Protein AF-A0AAW8TT75-F1 (afdb_monomer)

Organism: NCBI:txid57732

pLDDT: mean 72.16, std 9.44, range [48.59, 88.0]

Secondary structure (DSSP, 8-state):
-EEEEEEEEEEEEE-TT-SSPEEEEEEEEEES--GGG---HHHHHGGGS-TT-EEEEEEEEEEEEEE--

Structure (mmCIF, N/CA/C/O backbone):
data_AF-A0AAW8TT75-F1
#
_entry.id   AF-A0AAW8TT75-F1
#
loop_
_atom_site.group_PDB
_atom_site.id
_atom_site.type_symbol
_atom_site.label_atom_id
_atom_site.label_alt_id
_atom_site.label_comp_id
_atom_site.label_asym_id
_atom_site.label_entity_id
_atom_site.label_seq_id
_atom_site.pdbx_PDB_ins_code
_atom_site.Cartn_x
_atom_site.Cartn_y
_atom_site.Cartn_z
_atom_site.occupancy
_atom_site.B_iso_or_equiv
_atom_site.auth_seq_id
_atom_site.auth_comp_id
_atom_site.auth_asym_id
_atom_site.auth_atom_id
_atom_site.pdbx_PDB_model_num
ATOM 1 N N . MET A 1 1 ? 19.109 0.465 -22.458 1.00 53.84 1 MET A N 1
ATOM 2 C CA . MET A 1 1 ? 18.085 1.121 -21.609 1.00 53.84 1 MET A CA 1
ATOM 3 C C . MET A 1 1 ? 17.712 0.214 -20.442 1.00 53.84 1 MET A C 1
ATOM 5 O O . MET A 1 1 ? 17.055 -0.800 -20.648 1.00 53.84 1 MET A O 1
ATOM 9 N N . LYS A 1 2 ? 18.173 0.534 -19.229 1.00 54.75 2 LYS A N 1
ATOM 10 C CA . LYS A 1 2 ? 17.722 -0.133 -17.998 1.00 54.75 2 LYS A CA 1
ATOM 11 C C . LYS A 1 2 ? 16.586 0.708 -17.418 1.00 54.75 2 LYS A C 1
ATOM 13 O O . LYS A 1 2 ? 16.832 1.840 -17.015 1.00 54.75 2 LYS A O 1
ATOM 18 N N . ALA A 1 3 ? 15.362 0.186 -17.435 1.00 60.66 3 ALA A N 1
ATOM 19 C CA . ALA A 1 3 ? 14.242 0.820 -16.750 1.00 60.66 3 ALA A CA 1
ATOM 20 C C . ALA A 1 3 ? 14.369 0.549 -15.244 1.00 60.66 3 ALA A C 1
ATOM 22 O O . ALA A 1 3 ? 14.593 -0.594 -14.836 1.00 60.66 3 ALA A O 1
ATOM 23 N N . HIS A 1 4 ? 14.294 1.593 -14.427 1.00 66.25 4 HIS A N 1
ATOM 24 C CA . HIS A 1 4 ? 14.118 1.478 -12.987 1.00 66.25 4 HIS A CA 1
ATOM 25 C C . HIS A 1 4 ? 12.678 1.844 -12.666 1.00 66.25 4 HIS A C 1
ATOM 27 O O . HIS A 1 4 ? 12.218 2.928 -13.018 1.00 66.25 4 HIS A O 1
ATOM 33 N N . LEU A 1 5 ? 11.975 0.907 -12.047 1.00 66.31 5 LEU A N 1
ATOM 34 C CA . LEU A 1 5 ? 10.552 1.007 -11.801 1.00 66.31 5 LEU A CA 1
ATOM 35 C C . LEU A 1 5 ? 10.316 0.871 -10.307 1.00 66.31 5 LEU A C 1
ATOM 37 O O . LEU A 1 5 ? 10.677 -0.147 -9.714 1.00 66.31 5 LEU A O 1
ATOM 41 N N . GLU A 1 6 ? 9.777 1.919 -9.702 1.00 71.06 6 GLU A N 1
ATOM 42 C CA . GLU A 1 6 ? 9.521 2.006 -8.271 1.00 71.06 6 GLU A CA 1
ATOM 43 C C . GLU A 1 6 ? 8.037 2.285 -8.040 1.00 71.06 6 GLU A C 1
ATOM 45 O O . GLU A 1 6 ? 7.481 3.256 -8.554 1.00 71.06 6 GLU A O 1
ATOM 50 N N . THR A 1 7 ? 7.404 1.451 -7.225 1.00 68.31 7 THR A N 1
ATOM 51 C CA . THR A 1 7 ? 6.038 1.651 -6.749 1.00 68.31 7 THR A CA 1
ATOM 52 C C . THR A 1 7 ? 6.069 1.784 -5.238 1.00 68.31 7 THR A C 1
ATOM 54 O O . THR A 1 7 ? 6.663 0.962 -4.538 1.00 68.31 7 THR A O 1
ATOM 57 N N . SER A 1 8 ? 5.429 2.826 -4.724 1.00 75.88 8 SER A N 1
ATOM 58 C CA . SER A 1 8 ? 5.289 3.086 -3.297 1.00 75.88 8 SER A CA 1
ATOM 59 C C . SER A 1 8 ? 3.818 3.107 -2.923 1.00 75.88 8 SER A C 1
ATOM 61 O O . SER A 1 8 ? 3.002 3.739 -3.590 1.00 75.88 8 SER A O 1
ATOM 63 N N . PHE A 1 9 ? 3.485 2.425 -1.838 1.00 77.06 9 PHE A N 1
ATOM 64 C CA . PHE A 1 9 ? 2.135 2.283 -1.332 1.00 77.06 9 PHE A CA 1
ATOM 65 C C . PHE A 1 9 ? 2.075 2.696 0.129 1.00 77.06 9 PHE A C 1
ATOM 67 O O . PHE A 1 9 ? 2.690 2.069 0.991 1.00 77.06 9 PHE A O 1
ATOM 74 N N . GLY A 1 10 ? 1.341 3.766 0.410 1.00 81.44 10 GLY A N 1
ATOM 75 C CA . GLY A 1 10 ? 1.078 4.260 1.751 1.00 81.44 10 GLY A CA 1
ATOM 76 C C . GLY A 1 10 ? -0.369 4.008 2.158 1.00 81.44 10 GLY A C 1
ATOM 77 O O . GLY A 1 10 ? -1.287 4.429 1.457 1.00 81.44 10 GLY A O 1
ATOM 78 N N . VAL A 1 11 ? -0.574 3.403 3.327 1.00 80.44 11 VAL A N 1
ATOM 79 C CA . VAL A 1 11 ? -1.900 3.211 3.930 1.00 80.44 11 VAL A CA 1
ATOM 80 C C . VAL A 1 11 ? -1.960 3.897 5.280 1.00 80.44 11 VAL A C 1
ATOM 82 O O . VAL A 1 11 ? -1.067 3.732 6.113 1.00 80.44 11 VAL A O 1
ATOM 85 N N . MET A 1 12 ? -3.037 4.645 5.501 1.00 85.31 12 MET A N 1
ATOM 86 C CA . MET A 1 12 ? -3.406 5.148 6.820 1.00 85.31 12 MET A CA 1
ATOM 87 C C . MET A 1 12 ? -4.438 4.207 7.436 1.00 85.31 12 MET A C 1
ATOM 89 O O . MET A 1 12 ? -5.544 4.048 6.910 1.00 85.31 12 MET A O 1
ATOM 93 N N . ILE A 1 13 ? -4.077 3.596 8.557 1.00 85.06 13 ILE A N 1
ATOM 94 C CA . ILE A 1 13 ? -4.888 2.595 9.247 1.00 85.06 13 ILE A CA 1
ATOM 95 C C . ILE A 1 13 ? -5.363 3.179 10.574 1.00 85.06 13 ILE A C 1
ATOM 97 O O . ILE A 1 13 ? -4.552 3.644 11.378 1.00 85.06 13 ILE A O 1
ATOM 101 N N . GLN A 1 14 ? -6.670 3.141 10.821 1.00 87.06 14 GLN A N 1
ATOM 102 C CA . GLN A 1 14 ? -7.229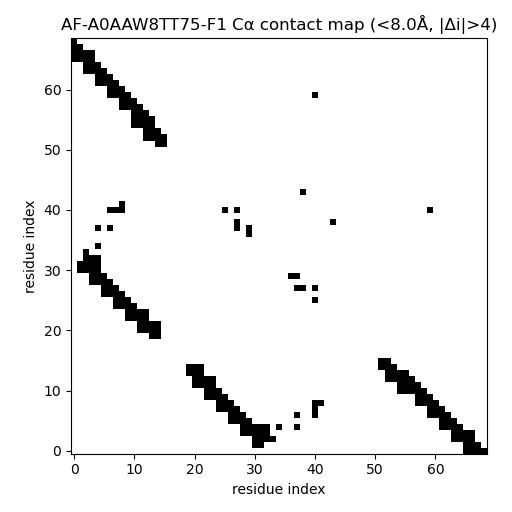 3.465 12.127 1.00 87.06 14 GLN A CA 1
ATOM 103 C C . GLN A 1 14 ? -7.209 2.212 13.009 1.00 87.06 14 GLN A C 1
ATOM 105 O O . GLN A 1 14 ? -7.929 1.247 12.753 1.00 87.06 14 GLN A O 1
ATOM 110 N N . VAL A 1 15 ? -6.373 2.235 14.049 1.00 85.88 15 VAL A N 1
ATOM 111 C CA . VAL A 1 15 ? -6.274 1.157 15.043 1.00 85.88 15 VAL A CA 1
ATOM 112 C C . VAL A 1 15 ? -7.357 1.362 16.112 1.00 85.88 15 VAL A C 1
ATOM 114 O O . VAL A 1 15 ? -7.504 2.486 16.615 1.00 85.88 15 VAL A O 1
ATOM 117 N N . PRO A 1 16 ? -8.121 0.322 16.492 1.00 85.44 16 PRO A N 1
ATOM 118 C CA . PRO A 1 16 ? -9.078 0.416 17.589 1.00 85.44 16 PRO A CA 1
ATOM 119 C C . PRO A 1 16 ? -8.410 0.849 18.898 1.00 85.44 16 PRO A C 1
ATOM 121 O O . PRO A 1 16 ? -7.453 0.236 19.361 1.00 85.44 16 PRO A O 1
ATOM 124 N N . GLY A 1 17 ? -8.932 1.908 19.517 1.00 88.00 17 GLY A N 1
ATOM 125 C CA . GLY A 1 17 ? -8.404 2.437 20.778 1.00 88.00 17 GLY A CA 1
ATOM 126 C C . GLY A 1 17 ? -7.244 3.426 20.632 1.00 88.00 17 GLY A C 1
ATOM 127 O O . GLY A 1 17 ? -6.897 4.078 21.617 1.00 88.00 17 GLY A O 1
ATOM 128 N N . GLU A 1 18 ? -6.696 3.623 19.429 1.00 86.50 18 GLU A N 1
ATOM 129 C CA . GLU A 1 18 ? -5.718 4.682 19.186 1.00 86.50 18 GLU A CA 1
ATOM 130 C C . GLU A 1 18 ? -6.378 5.974 18.712 1.00 86.50 18 GLU A C 1
ATOM 132 O O . GLU A 1 18 ? -7.275 5.990 17.871 1.00 86.50 18 GLU A O 1
ATOM 137 N N . LYS A 1 19 ? -5.905 7.100 19.250 1.00 87.62 19 LYS A N 1
ATOM 138 C CA . LYS A 1 19 ? -6.434 8.422 18.901 1.00 87.62 19 LYS A CA 1
ATOM 139 C C . LYS A 1 19 ? -6.037 8.862 17.490 1.00 87.62 19 LYS A C 1
ATOM 141 O O . LYS A 1 19 ? -6.756 9.649 16.883 1.00 87.62 19 LYS A O 1
ATOM 146 N N . ASN A 1 20 ? -4.886 8.404 17.002 1.00 87.19 20 ASN A N 1
ATOM 147 C CA . ASN A 1 20 ? -4.321 8.835 15.731 1.00 87.19 20 ASN A CA 1
ATOM 148 C C . ASN A 1 20 ? -4.175 7.634 14.786 1.00 87.19 20 ASN A C 1
ATOM 150 O O . ASN A 1 20 ? -3.785 6.564 15.250 1.00 87.19 20 ASN A O 1
ATOM 154 N N . PRO A 1 21 ? -4.419 7.805 13.477 1.00 84.50 21 PRO A N 1
ATOM 155 C CA . PRO A 1 21 ? -4.144 6.764 12.498 1.00 84.50 21 PRO A CA 1
ATOM 156 C C . PRO A 1 21 ? -2.642 6.482 12.380 1.00 84.50 21 PRO A C 1
ATOM 158 O O . PRO A 1 21 ? -1.814 7.396 12.445 1.00 84.50 21 PRO A O 1
ATOM 161 N N . VAL A 1 22 ? -2.295 5.224 12.127 1.00 85.81 22 VAL A N 1
ATOM 162 C CA . VAL A 1 22 ? -0.919 4.780 11.883 1.00 85.81 22 VAL A CA 1
ATOM 163 C C . VAL A 1 22 ? -0.668 4.718 10.379 1.00 85.81 22 VAL A C 1
ATOM 165 O O . VAL A 1 22 ? -1.483 4.184 9.627 1.00 85.81 22 VAL A O 1
ATOM 168 N N . LYS A 1 23 ? 0.474 5.251 9.930 1.00 85.94 23 LYS A N 1
ATOM 169 C CA . LYS A 1 23 ? 0.913 5.149 8.533 1.00 85.94 23 LYS A CA 1
ATOM 170 C C . LYS A 1 23 ? 1.791 3.915 8.342 1.00 85.94 23 LYS A C 1
ATOM 172 O O . LYS A 1 23 ? 2.831 3.805 8.987 1.00 85.94 23 LYS A O 1
ATOM 177 N N . GLN A 1 24 ? 1.428 3.043 7.408 1.00 81.19 24 GLN A N 1
ATOM 178 C CA . GLN A 1 24 ? 2.301 1.979 6.905 1.00 81.19 24 GLN A CA 1
ATOM 179 C C . GLN A 1 24 ? 2.684 2.278 5.458 1.00 81.19 24 GLN A C 1
ATOM 181 O O . GLN A 1 24 ? 1.871 2.796 4.698 1.00 81.19 24 GLN A O 1
ATOM 186 N N . THR A 1 25 ? 3.942 2.029 5.092 1.00 79.69 25 THR A N 1
ATOM 187 C CA . THR A 1 25 ? 4.445 2.253 3.728 1.00 79.69 25 THR A CA 1
ATOM 188 C C . THR A 1 25 ? 5.154 0.997 3.238 1.00 79.69 25 THR A C 1
ATOM 190 O O . THR A 1 25 ? 5.979 0.441 3.961 1.00 79.69 25 THR A O 1
ATOM 193 N N . MET A 1 26 ? 4.839 0.563 2.023 1.00 76.06 26 MET A N 1
ATOM 194 C CA . MET A 1 26 ? 5.489 -0.534 1.315 1.00 76.06 26 MET A CA 1
ATOM 195 C C . MET A 1 26 ? 6.074 0.008 0.013 1.00 76.06 26 MET A C 1
ATOM 197 O O . MET A 1 26 ? 5.416 0.779 -0.675 1.00 76.06 26 MET A O 1
ATOM 201 N N . ASN A 1 27 ? 7.301 -0.385 -0.318 1.00 75.81 27 ASN A N 1
ATOM 202 C CA . ASN A 1 27 ? 7.957 0.006 -1.563 1.00 75.81 27 ASN A CA 1
ATOM 203 C C . ASN A 1 27 ? 8.364 -1.258 -2.319 1.00 75.81 27 ASN A C 1
ATOM 205 O O . ASN A 1 27 ? 8.946 -2.166 -1.723 1.00 75.81 27 ASN A O 1
ATOM 209 N N . ASN A 1 28 ? 8.080 -1.300 -3.615 1.00 70.31 28 ASN A N 1
ATOM 210 C CA . ASN A 1 28 ? 8.532 -2.336 -4.529 1.00 70.31 28 ASN A CA 1
ATOM 211 C C . ASN A 1 28 ? 9.355 -1.686 -5.641 1.00 70.31 28 ASN A C 1
ATOM 213 O O . ASN A 1 28 ? 8.880 -0.771 -6.305 1.00 70.31 28 ASN A O 1
ATOM 217 N N . GLY A 1 29 ? 10.592 -2.143 -5.819 1.00 69.44 29 GLY A N 1
ATOM 218 C CA . GLY A 1 29 ? 11.512 -1.621 -6.824 1.00 69.44 29 GLY A CA 1
ATOM 219 C C . GLY A 1 29 ? 12.042 -2.751 -7.692 1.00 69.44 29 GLY A C 1
ATOM 220 O O . GLY A 1 29 ? 12.616 -3.707 -7.169 1.00 69.44 29 GLY A O 1
ATOM 221 N N . ILE A 1 30 ? 11.882 -2.638 -9.009 1.00 70.00 30 ILE A N 1
ATOM 222 C CA . ILE A 1 30 ? 12.356 -3.627 -9.980 1.00 70.00 30 ILE A CA 1
ATOM 223 C C . ILE A 1 30 ? 13.364 -2.955 -10.909 1.00 70.00 30 ILE A C 1
ATOM 225 O O . ILE A 1 30 ? 13.144 -1.861 -11.435 1.00 70.00 30 ILE A O 1
ATOM 229 N N . GLN A 1 31 ? 14.513 -3.605 -11.095 1.00 67.44 31 GLN A N 1
ATOM 230 C CA . GLN A 1 31 ? 15.564 -3.128 -11.985 1.00 67.44 31 GLN A CA 1
ATOM 231 C C . GLN A 1 31 ? 15.566 -3.952 -13.274 1.00 67.44 31 GLN A C 1
ATOM 233 O O . GLN A 1 31 ? 15.838 -5.148 -13.2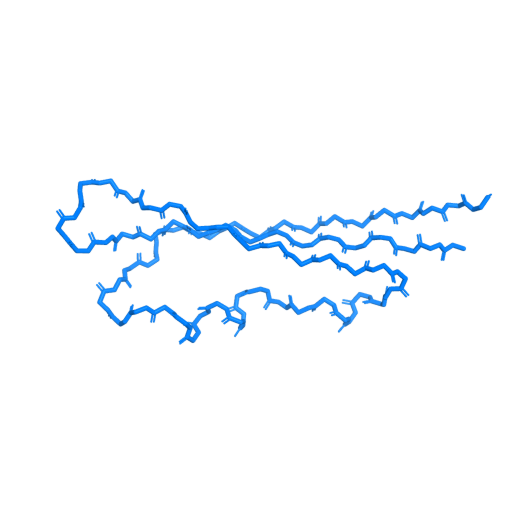48 1.00 67.44 31 GLN A O 1
ATOM 238 N N . GLY A 1 32 ? 15.300 -3.300 -14.407 1.00 61.81 32 GLY A N 1
ATOM 239 C CA . GLY A 1 32 ? 15.279 -3.936 -15.726 1.00 61.81 32 GLY A CA 1
ATOM 240 C C . GLY A 1 32 ? 14.041 -4.791 -16.007 1.00 61.81 32 GLY A C 1
ATOM 241 O O . GLY A 1 32 ? 14.064 -5.542 -16.978 1.00 61.81 32 GLY A O 1
ATOM 242 N N . GLY A 1 33 ? 13.002 -4.681 -15.175 1.00 60.72 33 GLY A N 1
ATOM 243 C CA . GLY A 1 33 ? 11.739 -5.389 -15.358 1.00 60.72 33 GLY A CA 1
ATOM 244 C C . GLY A 1 33 ? 10.758 -4.655 -16.271 1.00 60.72 33 GLY A C 1
ATOM 245 O O . GLY A 1 33 ? 10.895 -3.453 -16.513 1.00 60.72 33 GLY A O 1
ATOM 246 N N . GLY A 1 34 ? 9.782 -5.387 -16.799 1.00 62.66 34 GLY A N 1
ATOM 247 C CA . GLY A 1 34 ? 8.668 -4.816 -17.563 1.00 62.66 34 GLY A CA 1
ATOM 248 C C . GLY A 1 34 ? 7.592 -4.215 -16.651 1.00 62.66 34 GLY A C 1
ATOM 249 O O . GLY A 1 34 ? 7.454 -4.632 -15.507 1.00 62.66 34 GLY A O 1
ATOM 250 N N . GLU A 1 35 ? 6.778 -3.285 -17.164 1.00 59.78 35 GLU A N 1
ATOM 251 C CA . GLU A 1 35 ? 5.656 -2.676 -16.413 1.00 59.78 35 GLU A CA 1
ATOM 252 C C . GLU A 1 35 ? 4.695 -3.725 -15.821 1.00 59.78 35 GLU A C 1
ATOM 254 O O . GLU A 1 35 ? 4.201 -3.574 -14.710 1.00 59.78 35 GLU A O 1
ATOM 259 N N . ASN A 1 36 ? 4.520 -4.857 -16.509 1.00 65.00 36 ASN A N 1
ATOM 260 C CA . ASN A 1 36 ? 3.678 -5.971 -16.057 1.00 65.00 36 ASN A CA 1
ATOM 261 C C . ASN A 1 36 ? 4.255 -6.755 -14.859 1.00 65.00 36 ASN A C 1
ATOM 263 O O . ASN A 1 36 ? 3.580 -7.640 -14.338 1.00 65.00 36 ASN A O 1
ATOM 267 N N . GLU A 1 37 ? 5.507 -6.502 -14.469 1.00 61.12 37 GLU A N 1
ATOM 268 C CA . GLU A 1 37 ? 6.150 -7.138 -13.313 1.00 61.12 37 GLU A CA 1
ATOM 269 C C . GLU A 1 37 ? 5.963 -6.322 -12.027 1.00 61.12 37 GLU A C 1
ATOM 271 O O . GLU A 1 37 ? 6.245 -6.832 -10.940 1.00 61.12 37 GLU A O 1
ATOM 276 N N . ILE A 1 38 ? 5.443 -5.089 -12.117 1.00 62.16 38 ILE A N 1
ATOM 277 C CA . ILE A 1 38 ? 4.985 -4.364 -10.934 1.00 62.16 38 ILE A CA 1
ATOM 278 C C . ILE A 1 38 ? 3.788 -5.110 -10.350 1.00 62.16 38 ILE A C 1
ATOM 280 O O . ILE A 1 38 ? 2.715 -5.176 -10.947 1.00 62.16 38 ILE A O 1
ATOM 284 N N . LEU A 1 39 ? 3.955 -5.639 -9.143 1.00 65.19 39 LEU A N 1
ATOM 285 C CA . LEU A 1 39 ? 2.824 -6.087 -8.344 1.00 65.19 39 LEU A CA 1
ATOM 286 C C . LEU A 1 39 ? 2.056 -4.861 -7.847 1.00 65.19 39 LEU A C 1
ATOM 288 O O . LEU A 1 39 ? 2.649 -4.001 -7.190 1.00 65.19 39 LEU A O 1
ATOM 292 N N . GLY A 1 40 ? 0.747 -4.814 -8.107 1.00 65.19 40 GLY A N 1
ATOM 293 C CA . GLY A 1 40 ? -0.148 -3.862 -7.456 1.00 65.19 40 GLY A CA 1
ATOM 294 C C . GLY A 1 40 ? -0.046 -4.047 -5.946 1.00 65.19 40 GLY A C 1
ATOM 295 O O . GLY A 1 40 ? -0.383 -5.105 -5.408 1.00 65.19 40 GLY A O 1
ATOM 296 N N . LEU A 1 41 ? 0.478 -3.046 -5.242 1.00 66.94 41 LEU A N 1
ATOM 297 C CA . LEU A 1 41 ? 0.830 -3.200 -3.829 1.00 66.94 41 LEU A CA 1
ATOM 298 C C . LEU A 1 41 ? -0.416 -3.385 -2.949 1.00 66.94 41 LEU A C 1
ATOM 300 O O . LEU A 1 41 ? -0.350 -4.052 -1.915 1.00 66.94 41 LEU A O 1
ATOM 304 N N . MET A 1 42 ? -1.571 -2.895 -3.409 1.00 65.81 42 MET A N 1
ATOM 305 C CA . MET A 1 42 ? -2.887 -3.179 -2.827 1.00 65.81 42 MET A CA 1
ATOM 306 C C . MET A 1 42 ? -3.233 -4.672 -2.807 1.00 65.81 42 MET A C 1
ATOM 308 O O . MET A 1 42 ? -3.773 -5.150 -1.810 1.00 65.81 42 MET A O 1
ATOM 312 N N . ASP A 1 43 ? -2.915 -5.415 -3.869 1.00 69.62 43 ASP A N 1
ATOM 313 C CA . ASP A 1 43 ? -3.265 -6.837 -3.980 1.00 69.62 43 ASP A CA 1
ATOM 314 C C . ASP A 1 43 ? -2.479 -7.689 -2.973 1.00 69.62 43 ASP A C 1
ATOM 316 O O . ASP A 1 43 ? -2.963 -8.712 -2.487 1.00 69.62 43 ASP A O 1
ATOM 320 N N . VAL A 1 44 ? -1.277 -7.232 -2.608 1.00 70.06 44 VAL A N 1
ATOM 321 C CA . VAL A 1 44 ? -0.446 -7.836 -1.559 1.00 70.06 44 VAL A CA 1
ATOM 322 C C . VAL A 1 44 ? -0.910 -7.399 -0.168 1.00 70.06 44 VAL A C 1
ATOM 324 O O . VAL A 1 44 ? -0.941 -8.204 0.762 1.00 70.06 44 VAL A O 1
ATOM 327 N N . PHE A 1 45 ? -1.267 -6.125 -0.006 1.00 70.88 45 PHE A N 1
ATOM 328 C CA . PHE A 1 45 ? -1.548 -5.538 1.302 1.00 70.88 45 PHE A CA 1
ATOM 329 C C . PHE A 1 45 ? -2.963 -5.830 1.815 1.00 70.88 45 PHE A C 1
ATOM 331 O O . PHE A 1 45 ? -3.144 -6.096 3.003 1.00 70.88 45 PHE A O 1
ATOM 338 N N . GLY A 1 46 ? -3.967 -5.818 0.936 1.00 72.31 46 GLY A N 1
ATOM 339 C CA . GLY A 1 46 ? -5.377 -6.031 1.277 1.00 72.31 46 GLY A CA 1
ATOM 340 C C . GLY A 1 46 ? -5.631 -7.296 2.110 1.00 72.31 46 GLY A C 1
ATOM 341 O O . GLY A 1 46 ? -6.282 -7.205 3.151 1.00 72.31 46 GLY A O 1
ATOM 342 N N . PRO A 1 47 ? -5.083 -8.466 1.727 1.00 78.12 47 PRO A N 1
ATOM 343 C CA . PRO A 1 47 ? -5.228 -9.703 2.498 1.00 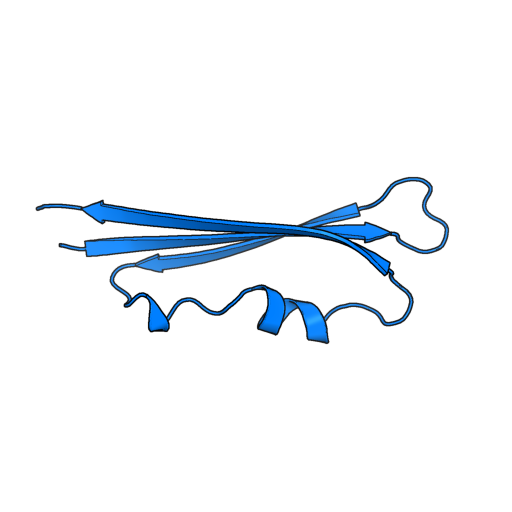78.12 47 PRO A CA 1
ATOM 344 C C . PRO A 1 47 ? -4.505 -9.716 3.856 1.00 78.12 47 PRO A C 1
ATOM 346 O O . PRO A 1 47 ? -4.840 -10.540 4.707 1.00 78.12 47 PRO A O 1
ATOM 349 N N . LEU A 1 48 ? -3.504 -8.852 4.059 1.00 73.12 48 LEU A N 1
ATOM 350 C CA . LEU A 1 48 ? -2.697 -8.790 5.285 1.00 73.12 48 LEU A CA 1
ATOM 351 C C . LEU A 1 48 ? -3.300 -7.870 6.355 1.00 73.12 48 LEU A C 1
ATOM 353 O O . LEU A 1 48 ? -2.825 -7.861 7.493 1.00 73.12 48 LEU A O 1
ATOM 357 N N . LEU A 1 49 ? -4.338 -7.104 6.015 1.00 75.38 49 LEU A N 1
ATOM 358 C CA . LEU A 1 49 ? -4.985 -6.197 6.952 1.00 75.38 49 LEU A CA 1
ATOM 359 C C . LEU A 1 49 ? -5.764 -6.959 8.037 1.00 75.38 49 LEU A C 1
ATOM 361 O O . LEU A 1 49 ? -6.589 -7.826 7.724 1.00 75.38 49 LEU A O 1
ATOM 365 N N . PRO A 1 50 ? -5.556 -6.623 9.323 1.00 76.75 50 PRO A N 1
ATOM 366 C CA . PRO A 1 50 ? -6.372 -7.164 10.399 1.00 76.75 50 PRO A CA 1
ATOM 367 C C . PRO A 1 50 ? -7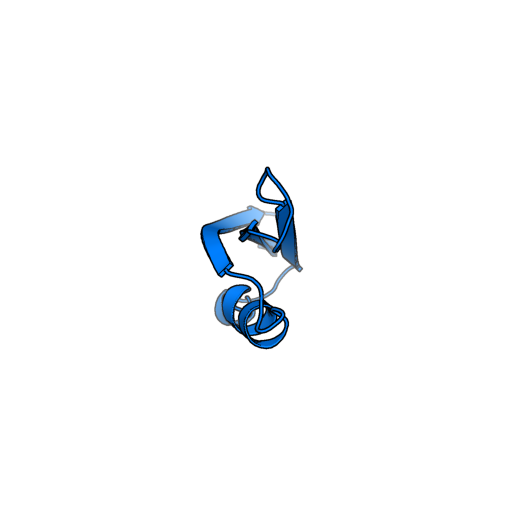.848 -6.778 10.221 1.00 76.75 50 PRO A C 1
ATOM 369 O O . PRO A 1 50 ? -8.171 -5.647 9.864 1.00 76.75 50 PRO A O 1
ATOM 372 N N . LYS A 1 51 ? -8.761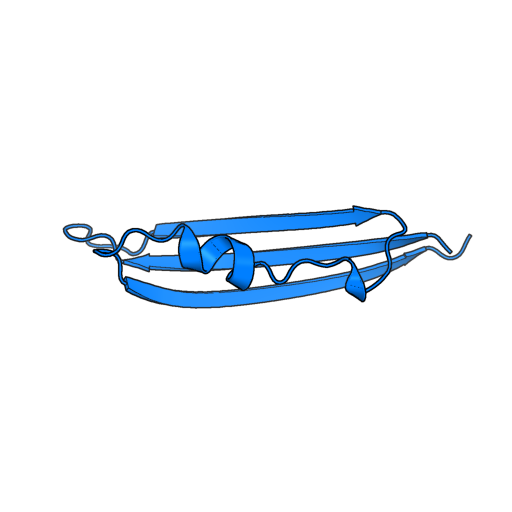 -7.717 10.494 1.00 78.75 51 LYS A N 1
ATOM 373 C CA . LYS A 1 51 ? -10.211 -7.553 10.250 1.00 78.75 51 LYS A CA 1
ATOM 374 C C . LYS A 1 51 ? -10.885 -6.468 11.095 1.00 78.75 51 LYS A C 1
ATOM 376 O O . LYS A 1 51 ? -12.014 -6.087 10.810 1.00 78.75 51 LYS A O 1
ATOM 381 N N . ASP A 1 52 ? -10.233 -6.045 12.164 1.00 83.25 52 ASP A N 1
ATOM 382 C CA . ASP A 1 52 ? -10.692 -5.050 13.128 1.00 83.25 52 ASP A CA 1
ATOM 383 C C . ASP A 1 52 ? -10.158 -3.639 12.836 1.00 83.25 52 ASP A C 1
ATOM 385 O O . ASP A 1 52 ? -10.474 -2.709 13.572 1.00 83.25 52 ASP A O 1
ATOM 389 N N . HIS A 1 53 ? -9.369 -3.466 11.774 1.00 75.50 53 HIS 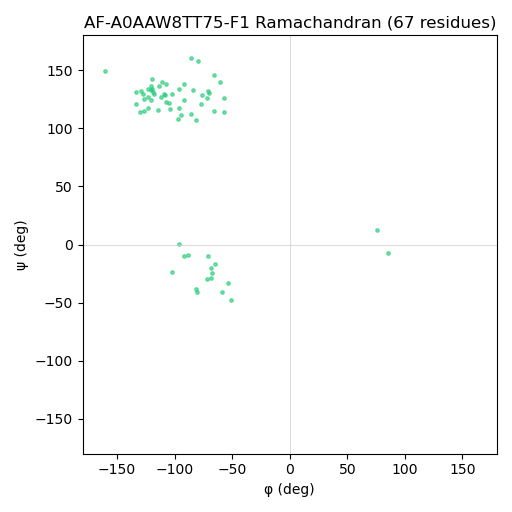A N 1
ATOM 390 C CA . HIS A 1 53 ? -8.771 -2.189 11.402 1.00 75.50 53 HIS A CA 1
ATOM 391 C C . HIS A 1 53 ? -9.447 -1.598 10.161 1.00 75.50 53 HIS A C 1
ATOM 393 O O . HIS A 1 53 ? -9.718 -2.302 9.188 1.00 75.50 53 HIS A O 1
ATOM 399 N N . GLU A 1 54 ? -9.689 -0.286 10.176 1.00 78.94 54 GLU A N 1
ATOM 400 C CA . GLU A 1 54 ? -10.302 0.434 9.056 1.00 78.94 54 GLU A CA 1
ATOM 401 C C . GLU A 1 54 ? -9.237 1.196 8.255 1.00 78.94 54 GLU A C 1
ATOM 403 O O . GLU A 1 54 ? -8.426 1.946 8.812 1.00 78.94 54 GLU A O 1
ATOM 408 N N . ILE A 1 55 ? -9.239 1.012 6.930 1.00 76.00 55 ILE A N 1
ATOM 409 C CA . ILE A 1 55 ? -8.420 1.818 6.023 1.00 76.00 55 ILE A CA 1
ATOM 410 C C . ILE A 1 55 ? -9.093 3.174 5.848 1.00 76.00 55 ILE A C 1
ATOM 412 O O . ILE A 1 55 ? -10.211 3.261 5.349 1.00 76.00 55 ILE A O 1
ATOM 416 N N . THR A 1 56 ? -8.381 4.239 6.195 1.00 76.00 56 THR A N 1
ATOM 417 C CA . THR A 1 56 ? -8.908 5.609 6.093 1.00 76.00 56 THR A CA 1
ATOM 418 C C . THR A 1 56 ? -8.384 6.359 4.875 1.00 76.00 56 THR A C 1
ATOM 420 O O . THR A 1 56 ? -9.023 7.298 4.406 1.00 76.00 56 THR A O 1
ATOM 423 N N . SER A 1 57 ? -7.223 5.965 4.346 1.00 71.69 57 SER A N 1
ATOM 424 C CA . SER A 1 57 ? -6.652 6.548 3.134 1.00 71.69 57 SER A CA 1
ATOM 425 C C . SER A 1 57 ? -5.609 5.625 2.515 1.00 71.69 57 SER A C 1
ATOM 427 O O . SER A 1 57 ? -4.910 4.898 3.227 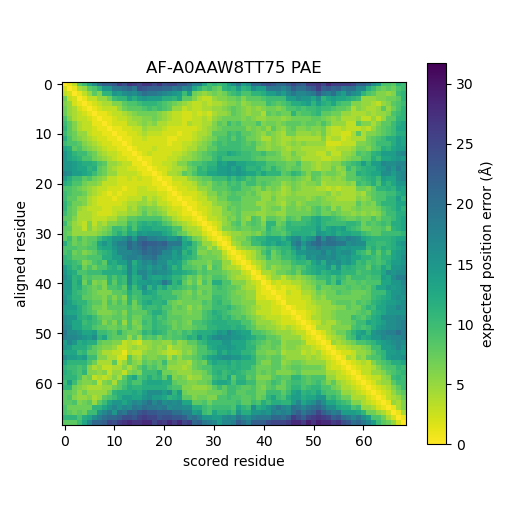1.00 71.69 57 SER A O 1
ATOM 429 N N . VAL A 1 58 ? -5.505 5.694 1.191 1.00 70.56 58 VAL A N 1
ATOM 430 C CA . VAL A 1 58 ? -4.577 4.927 0.365 1.00 70.56 58 VAL A CA 1
ATOM 431 C C . VAL A 1 58 ? -3.905 5.871 -0.626 1.00 70.56 58 VAL A C 1
ATOM 433 O O . VAL A 1 58 ? -4.583 6.651 -1.294 1.00 70.56 58 VAL A O 1
ATOM 436 N N . VAL A 1 59 ? -2.578 5.795 -0.729 1.00 72.88 59 VAL A N 1
ATOM 437 C CA . VAL A 1 59 ? -1.781 6.533 -1.714 1.00 72.88 59 VAL A CA 1
ATOM 438 C C . VAL A 1 59 ? -0.840 5.556 -2.406 1.00 72.88 59 VAL A C 1
ATOM 440 O O . VAL A 1 59 ? 0.065 5.024 -1.767 1.00 72.88 59 VAL A O 1
ATOM 443 N N . GLU A 1 60 ? -1.037 5.342 -3.703 1.00 67.94 60 GLU A N 1
ATOM 444 C CA . GLU A 1 60 ? -0.139 4.559 -4.554 1.00 67.94 60 GLU A CA 1
ATOM 445 C C . GLU A 1 60 ? 0.579 5.508 -5.516 1.00 67.94 60 GLU A C 1
ATOM 447 O O . GLU A 1 60 ? -0.042 6.380 -6.124 1.00 67.94 60 GLU A O 1
ATOM 452 N N . THR A 1 61 ? 1.903 5.412 -5.581 1.00 68.56 61 THR A N 1
ATOM 453 C CA . THR A 1 61 ? 2.755 6.255 -6.425 1.00 68.56 61 THR A CA 1
ATOM 454 C C . THR A 1 61 ? 3.641 5.359 -7.269 1.00 68.56 61 THR A C 1
ATOM 456 O O . THR A 1 61 ? 4.311 4.485 -6.728 1.00 68.56 61 THR A O 1
ATOM 459 N N . GLU A 1 62 ? 3.669 5.602 -8.574 1.00 70.75 62 GLU A N 1
ATOM 460 C CA . GLU A 1 62 ? 4.524 4.898 -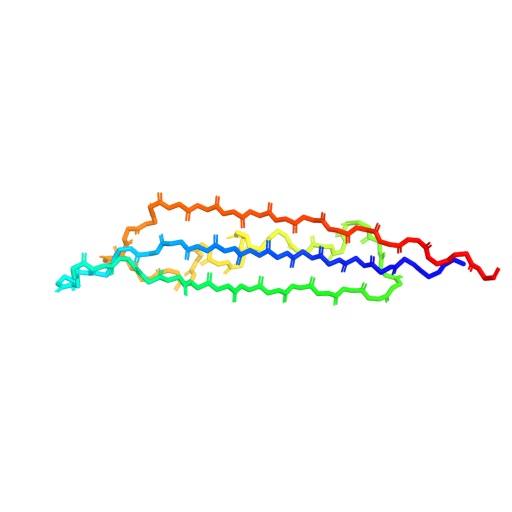9.526 1.00 70.75 62 GLU A CA 1
ATOM 461 C C . GLU A 1 62 ? 5.559 5.872 -10.095 1.00 70.75 62 GLU A C 1
ATOM 463 O O . GLU A 1 62 ? 5.241 7.019 -10.429 1.00 70.75 62 GLU A O 1
ATOM 468 N N . LYS A 1 63 ? 6.810 5.424 -10.185 1.00 69.69 63 LYS A N 1
ATOM 469 C CA . LYS A 1 63 ? 7.915 6.174 -10.765 1.00 69.69 63 LYS A CA 1
ATOM 470 C C . LYS A 1 63 ? 8.706 5.276 -11.709 1.00 69.69 63 LYS A C 1
ATOM 472 O O . LYS A 1 63 ? 9.294 4.283 -11.289 1.00 69.69 63 LYS A O 1
ATOM 477 N N . THR A 1 64 ? 8.783 5.700 -12.965 1.00 65.00 64 THR A N 1
ATOM 478 C CA . THR A 1 64 ? 9.546 5.016 -14.013 1.00 65.00 64 THR A CA 1
ATOM 479 C C . THR A 1 64 ? 10.702 5.903 -14.455 1.00 65.00 64 THR A C 1
ATOM 481 O O . THR A 1 64 ? 10.495 6.989 -14.997 1.00 65.00 64 THR A O 1
ATOM 484 N N . GLU A 1 65 ? 11.932 5.453 -14.229 1.00 67.25 65 GLU A N 1
ATOM 485 C CA . GLU A 1 65 ? 13.145 6.109 -14.713 1.00 67.25 65 GLU A CA 1
ATOM 486 C C . GLU A 1 65 ? 13.763 5.303 -15.856 1.00 67.25 65 GLU A C 1
ATOM 488 O O . GLU A 1 65 ? 14.116 4.131 -15.711 1.00 67.25 65 GLU A O 1
ATOM 493 N N . TYR A 1 66 ? 13.934 5.953 -17.005 1.00 62.19 66 TYR A N 1
ATOM 494 C CA . TYR A 1 66 ? 14.620 5.381 -18.157 1.00 62.19 66 TYR A CA 1
ATOM 495 C C . TYR A 1 66 ? 16.076 5.852 -18.159 1.00 62.19 66 TYR A C 1
ATOM 497 O O . TYR A 1 66 ? 16.352 7.013 -18.459 1.00 62.19 66 TYR A O 1
ATOM 505 N N . ALA A 1 67 ? 17.023 4.961 -17.855 1.00 57.38 67 ALA A N 1
ATOM 506 C CA . ALA A 1 67 ? 18.436 5.252 -18.074 1.00 57.38 67 ALA A CA 1
ATOM 507 C C . ALA A 1 67 ? 18.784 4.993 -19.551 1.00 57.38 67 ALA A C 1
ATOM 509 O O . ALA A 1 67 ? 18.82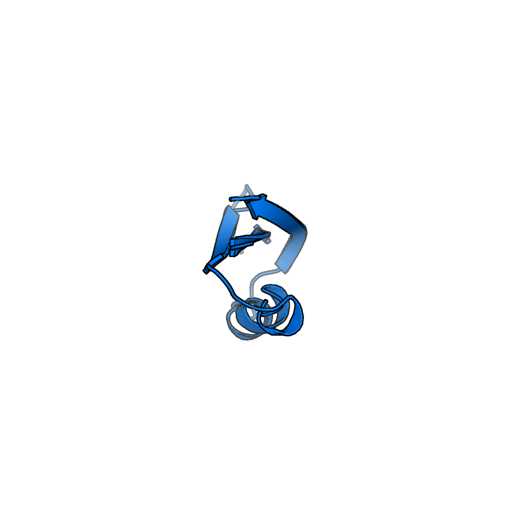2 3.835 -19.993 1.00 57.38 67 ALA A O 1
ATOM 510 N N . ALA A 1 68 ? 18.994 6.066 -20.320 1.00 48.59 68 ALA A N 1
ATOM 511 C CA . ALA A 1 68 ? 19.711 5.996 -21.591 1.00 48.59 68 ALA A CA 1
ATOM 512 C C . ALA A 1 68 ? 21.198 5.754 -21.288 1.00 48.59 68 ALA A C 1
ATOM 514 O O . ALA A 1 68 ? 21.738 6.400 -20.391 1.00 48.59 68 ALA A O 1
ATOM 515 N N . ASP A 1 69 ? 21.801 4.781 -21.977 1.00 55.50 69 ASP A N 1
ATOM 516 C CA . ASP A 1 69 ? 23.239 4.492 -21.874 1.00 55.50 69 ASP A CA 1
ATOM 517 C C . ASP A 1 69 ? 24.088 5.682 -22.355 1.00 55.50 69 ASP A C 1
ATOM 519 O O . ASP A 1 69 ? 23.668 6.347 -23.335 1.00 55.50 69 ASP A O 1
#

Sequence (69 aa):
MKAHLETSFGVMIQVPGEKNPVKQTMNNGIQGGGENEILGLMDVFGPLLPKDHEITSVVETEKTEYAAD

Mean predicted aligned error: 8.76 Å

Solvent-accessible surface area (backbone atoms only — not comparable to full-atom values): 4275 Å² total; per-residue (Å²): 113,50,36,39,40,39,39,39,36,36,38,33,34,41,48,80,94,51,95,60,65,49,78,49,76,50,76,50,74,41,80,60,58,60,82,87,70,60,74,62,60,60,76,66,47,63,82,70,56,60,92,80,49,48,80,77,45,78,48,78,48,80,47,79,46,78,42,76,126

Nearest PDB structures (foldseek):
  8pw4-assembly2_B  TM=3.084E-01  e=3.677E-01  Salasvirus phi29
  8esr-assembly1_S  TM=3.689E-01  e=6.408E+00  Schizosaccharomyces pombe

Foldseek 3Di:
DKKKKKKKKWWFKDDPPDPGTDIDMDMDIDIRDDPVPDDPVCVVVVVVDDPRIDTPDMDMDMDIDDDDD

Radius of gyration: 15.15 Å; Cα contacts (8 Å, |Δi|>4): 125; chains: 1; bounding box: 34×18×43 Å